Protein AF-A0A8T1DLG5-F1 (afdb_monomer_lite)

Foldseek 3Di:
DDDDDDDDDDDDDDPDDPDDPPPPPLFADPPPRHPQKDWDFDDDVVDRFIWIAHPPPRDIDGGPSPPCPPPPDPPPPPPDDPPPVVVVVPD

Organism: NCBI:txid29920

Radius of gyration: 28.66 Å; chains: 1; bounding box: 64×72×63 Å

Secondary structure (DSSP, 8-state):
-----PPPPPP-PPPPPP-------S---TTT----EEEEEEEETTEEEEEEEETTT--EEE-TT-----TT------PPPGGGSSTTS--

pLDDT: mean 70.32, std 14.84, range [46.56, 93.56]

Structure (mmCIF, N/CA/C/O backbone):
data_AF-A0A8T1DLG5-F1
#
_entry.id   AF-A0A8T1DLG5-F1
#
loop_
_atom_site.group_PDB
_atom_site.id
_atom_site.type_symbol
_atom_site.label_atom_id
_atom_site.label_alt_id
_atom_site.label_comp_id
_atom_site.label_asym_id
_atom_site.label_entity_id
_atom_site.label_seq_id
_atom_site.pdbx_PDB_ins_code
_atom_site.Cartn_x
_atom_site.Cartn_y
_atom_site.Cartn_z
_atom_site.occupancy
_atom_site.B_iso_or_equiv
_atom_site.auth_seq_id
_atom_site.auth_comp_id
_atom_site.auth_asym_id
_atom_site.auth_atom_id
_atom_site.pdbx_PDB_model_num
ATOM 1 N N . MET A 1 1 ? -45.268 56.407 11.354 1.00 49.88 1 MET A N 1
ATOM 2 C CA . MET A 1 1 ? -44.112 55.736 11.994 1.00 49.88 1 MET A CA 1
ATOM 3 C C . MET A 1 1 ? -43.354 54.932 10.939 1.00 49.88 1 MET A C 1
ATOM 5 O O . MET A 1 1 ? -43.912 53.978 10.414 1.00 49.88 1 MET A O 1
ATOM 9 N N . GLN A 1 2 ? -42.135 55.334 10.561 1.00 59.34 2 GLN A N 1
ATOM 10 C CA . GLN A 1 2 ? -41.321 54.594 9.585 1.00 59.34 2 GLN A CA 1
ATOM 11 C C . GLN A 1 2 ? -40.524 53.489 10.296 1.00 59.34 2 GLN A C 1
ATOM 13 O O . GLN A 1 2 ? -39.724 53.766 11.187 1.00 59.34 2 GLN A O 1
ATOM 18 N N . ARG A 1 3 ? -40.746 52.222 9.921 1.00 62.88 3 ARG A N 1
ATOM 19 C CA . ARG A 1 3 ? -39.963 51.078 10.417 1.00 62.88 3 ARG A CA 1
ATOM 20 C C . ARG A 1 3 ? -38.627 51.021 9.675 1.00 62.88 3 ARG A C 1
ATOM 22 O O . ARG A 1 3 ? -38.591 50.716 8.484 1.00 62.88 3 ARG A O 1
ATOM 29 N N . ALA A 1 4 ? -37.530 51.272 10.385 1.00 66.38 4 ALA A N 1
ATOM 30 C CA . ALA A 1 4 ? -36.185 51.079 9.858 1.00 66.38 4 ALA A CA 1
ATOM 31 C C . ALA A 1 4 ? -35.962 49.596 9.500 1.00 66.38 4 ALA A C 1
ATOM 33 O O . ALA A 1 4 ? -36.045 48.715 10.359 1.00 66.38 4 ALA A O 1
ATOM 34 N N . ARG A 1 5 ? -35.682 49.306 8.223 1.00 67.94 5 ARG A N 1
ATOM 35 C CA . ARG A 1 5 ? -35.327 47.955 7.765 1.00 67.94 5 ARG A CA 1
ATOM 36 C C . ARG A 1 5 ? -33.906 47.633 8.232 1.00 67.94 5 ARG A C 1
ATOM 38 O O . ARG A 1 5 ? -32.940 48.171 7.693 1.00 67.94 5 ARG A O 1
ATOM 45 N N . ARG A 1 6 ? -33.765 46.754 9.229 1.00 68.00 6 ARG A N 1
ATOM 46 C CA . ARG A 1 6 ? -32.455 46.225 9.642 1.00 68.00 6 ARG A CA 1
ATOM 47 C C . ARG A 1 6 ? -31.899 45.351 8.513 1.00 68.00 6 ARG A C 1
ATOM 49 O O . ARG A 1 6 ? -32.532 44.375 8.121 1.00 68.00 6 ARG A O 1
ATOM 56 N N . ARG A 1 7 ? -30.736 45.714 7.964 1.00 68.00 7 ARG A N 1
ATOM 57 C CA . ARG A 1 7 ? -30.025 44.896 6.968 1.00 68.00 7 ARG A CA 1
ATOM 58 C C . ARG A 1 7 ? -29.456 43.663 7.676 1.00 68.00 7 ARG A C 1
ATOM 60 O O . ARG A 1 7 ? -28.693 43.814 8.626 1.00 68.00 7 ARG A O 1
ATOM 67 N N . ALA A 1 8 ? -29.838 42.466 7.234 1.00 70.06 8 ALA A N 1
ATOM 68 C CA . ALA A 1 8 ? -29.301 41.217 7.767 1.00 70.06 8 ALA A CA 1
ATOM 69 C C . ALA A 1 8 ? -27.785 41.1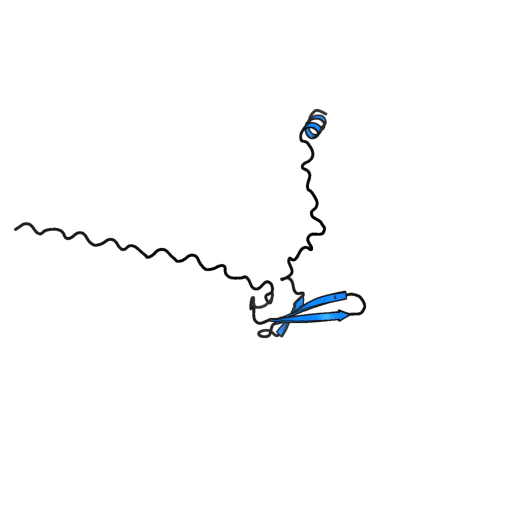41 7.517 1.00 70.06 8 ALA A C 1
ATOM 71 O O . ALA A 1 8 ? -27.316 41.452 6.417 1.00 70.06 8 ALA A O 1
ATOM 72 N N . GLN A 1 9 ? -27.016 40.746 8.537 1.00 70.88 9 GLN A N 1
ATOM 73 C CA . GLN A 1 9 ? -25.589 40.484 8.372 1.00 70.88 9 GLN A CA 1
ATOM 74 C C . GLN A 1 9 ? -25.416 39.305 7.410 1.00 70.88 9 GLN A C 1
ATOM 76 O O . GLN A 1 9 ? -25.946 38.219 7.631 1.00 70.88 9 GLN A O 1
ATOM 81 N N . LYS A 1 10 ? -24.700 39.541 6.307 1.00 77.31 10 LYS A N 1
ATOM 82 C CA . LYS A 1 10 ? -24.411 38.510 5.309 1.00 77.31 10 LYS A CA 1
ATOM 83 C C . LYS A 1 10 ? -23.458 37.492 5.928 1.00 77.31 10 LYS A C 1
ATOM 85 O O . LYS A 1 10 ? -22.375 37.868 6.372 1.00 77.31 10 LYS A O 1
ATOM 90 N N . PHE A 1 11 ? -23.863 36.226 5.932 1.00 75.75 11 PHE A N 1
ATOM 91 C CA . PHE A 1 11 ? -23.016 35.110 6.333 1.00 75.75 11 PHE A CA 1
ATOM 92 C C . PHE A 1 11 ? -21.735 35.115 5.489 1.00 75.75 11 PHE A C 1
ATOM 94 O O . PHE A 1 11 ? -21.794 35.109 4.259 1.00 75.75 11 PHE A O 1
ATOM 101 N N . ARG A 1 12 ? -20.580 35.177 6.154 1.00 76.19 12 ARG A N 1
ATOM 102 C CA . ARG A 1 12 ? -19.268 35.030 5.524 1.00 76.19 12 ARG A CA 1
ATOM 103 C C . ARG A 1 12 ? -18.662 33.727 6.038 1.00 76.19 12 ARG A C 1
ATOM 105 O O . ARG A 1 12 ? -18.172 33.730 7.168 1.00 76.19 12 ARG A O 1
ATOM 112 N N . PRO A 1 13 ? -18.732 32.619 5.279 1.00 76.00 13 PRO A N 1
ATOM 113 C CA . PRO A 1 13 ? -18.075 31.390 5.694 1.00 76.00 13 PRO A CA 1
ATOM 114 C C . 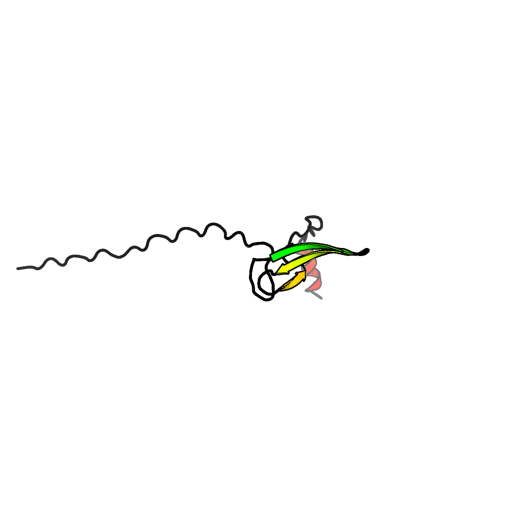PRO A 1 13 ? -16.575 31.651 5.830 1.00 76.00 13 PRO A C 1
ATOM 116 O O . PRO A 1 13 ? -15.974 32.341 5.002 1.00 76.00 13 PRO A O 1
ATOM 119 N N . ALA A 1 14 ? -15.986 31.137 6.908 1.00 76.75 14 ALA A N 1
ATOM 120 C CA . ALA A 1 14 ? -14.554 31.241 7.122 1.00 76.75 14 ALA A CA 1
ATOM 121 C C . ALA A 1 14 ? -13.806 30.567 5.953 1.00 76.75 14 ALA A C 1
ATOM 123 O O . ALA A 1 14 ? -14.252 29.514 5.485 1.00 76.75 14 ALA A O 1
ATOM 124 N N . PRO A 1 15 ? -12.683 31.136 5.478 1.00 69.62 15 PRO A N 1
ATOM 125 C CA . PRO A 1 15 ? -11.866 30.499 4.454 1.00 69.62 15 PRO A CA 1
ATOM 126 C C . PRO A 1 15 ? -11.436 29.112 4.931 1.00 69.62 15 PRO A C 1
ATOM 128 O O . PRO A 1 15 ? -10.902 28.969 6.035 1.00 69.62 15 PRO A O 1
ATOM 131 N N . LEU A 1 16 ? -11.684 28.088 4.112 1.00 70.25 16 LEU A N 1
ATOM 132 C CA . LEU A 1 16 ? -11.209 26.740 4.396 1.00 70.25 16 LEU A CA 1
ATOM 133 C C . LEU A 1 16 ? -9.683 26.792 4.485 1.00 70.25 16 LEU A C 1
ATOM 135 O O . LEU A 1 16 ? -9.014 27.254 3.559 1.00 70.25 16 LEU A O 1
ATOM 139 N N . LYS A 1 17 ? -9.134 26.360 5.625 1.00 70.12 17 LYS A N 1
ATOM 140 C CA . LYS A 1 17 ? -7.684 26.264 5.800 1.00 70.12 17 LYS A CA 1
ATOM 141 C C . LYS A 1 17 ? -7.133 25.362 4.688 1.00 70.12 17 LYS A C 1
ATOM 143 O O . LYS A 1 17 ? -7.734 24.314 4.439 1.00 70.12 17 LYS A O 1
ATOM 148 N N . PRO A 1 18 ? -6.019 25.729 4.032 1.00 59.84 18 PRO A N 1
ATOM 149 C CA . PRO A 1 18 ? -5.379 24.842 3.076 1.00 59.84 18 PRO A CA 1
ATOM 150 C C . PRO A 1 18 ? -5.067 23.528 3.788 1.00 59.84 18 PRO A C 1
ATOM 152 O O . PRO A 1 18 ? -4.429 23.517 4.843 1.00 59.84 18 PRO A O 1
ATOM 155 N N . CYS A 1 19 ? -5.592 22.436 3.237 1.00 55.00 19 CYS A N 1
ATOM 156 C CA . CYS A 1 19 ? -5.345 21.096 3.734 1.00 55.00 19 CYS A CA 1
ATOM 157 C C . CYS A 1 19 ? -3.826 20.895 3.720 1.00 55.00 19 CYS A C 1
ATOM 159 O O . CYS A 1 19 ? -3.200 20.933 2.658 1.00 55.00 19 CYS A O 1
ATOM 161 N N . THR A 1 20 ? -3.215 20.787 4.899 1.00 52.78 20 THR A N 1
ATOM 162 C CA . THR A 1 20 ? -1.800 20.443 5.031 1.00 52.78 20 THR A CA 1
ATOM 163 C C . THR A 1 20 ? -1.592 19.163 4.249 1.00 52.78 20 THR A C 1
ATOM 165 O O . THR A 1 20 ? -2.227 18.165 4.585 1.00 52.78 20 THR A O 1
ATOM 168 N N . LYS A 1 21 ? -0.784 19.255 3.183 1.00 52.75 21 LYS A N 1
ATOM 169 C CA . LYS A 1 21 ? -0.399 18.189 2.253 1.00 52.75 21 LYS A CA 1
ATOM 170 C C . LYS A 1 21 ? -0.623 16.828 2.902 1.00 52.75 21 LYS A C 1
ATOM 172 O O . LYS A 1 21 ? 0.148 16.453 3.785 1.00 52.75 21 LYS A O 1
ATOM 177 N N . LEU A 1 22 ? -1.695 16.135 2.510 1.00 46.59 22 LEU A N 1
ATOM 178 C CA . LEU A 1 22 ? -1.827 14.721 2.821 1.00 46.59 22 LEU A CA 1
ATOM 179 C C . LEU A 1 22 ? -0.558 14.103 2.252 1.00 46.59 22 LEU A C 1
ATOM 181 O O . LEU A 1 22 ? -0.404 14.039 1.036 1.00 46.59 22 LEU A O 1
ATOM 185 N N . GLN A 1 23 ? 0.394 13.764 3.119 1.00 48.03 23 GLN A N 1
ATOM 186 C CA . GLN A 1 23 ? 1.498 12.913 2.732 1.00 48.03 23 GLN A CA 1
ATOM 187 C C . GLN A 1 23 ? 0.804 11.615 2.338 1.00 48.03 23 GLN A C 1
ATOM 189 O O . GLN A 1 23 ? 0.252 10.880 3.168 1.00 48.03 23 GLN A O 1
ATOM 194 N N . GLU A 1 24 ? 0.638 11.449 1.034 1.00 50.41 24 GLU A N 1
ATOM 195 C CA . GLU A 1 24 ? 0.163 10.217 0.460 1.00 50.41 24 GLU A CA 1
ATOM 196 C C . GLU A 1 24 ? 1.149 9.169 0.955 1.00 50.41 24 GLU A C 1
ATOM 198 O O . GLU A 1 24 ? 2.357 9.326 0.799 1.00 50.41 24 GLU A O 1
ATOM 203 N N . ALA A 1 25 ? 0.667 8.201 1.734 1.00 54.81 25 ALA A N 1
ATOM 204 C CA . ALA A 1 25 ? 1.525 7.091 2.091 1.00 54.81 25 ALA A CA 1
ATOM 205 C C . ALA A 1 25 ? 1.922 6.470 0.757 1.00 54.81 25 ALA A C 1
ATOM 207 O O . ALA A 1 25 ? 1.022 6.088 0.010 1.00 54.81 25 ALA A O 1
ATOM 208 N N . ASP A 1 26 ? 3.226 6.437 0.461 1.00 66.50 26 ASP A N 1
ATOM 209 C CA . ASP A 1 26 ? 3.739 5.992 -0.839 1.00 66.50 26 ASP A CA 1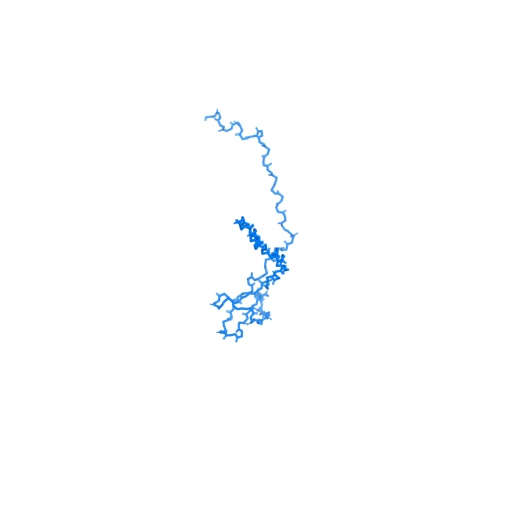
ATOM 210 C C . ASP A 1 26 ? 3.089 4.659 -1.246 1.00 66.50 26 ASP A C 1
ATOM 212 O O . ASP A 1 26 ? 2.743 4.448 -2.401 1.00 66.50 26 ASP A O 1
ATOM 216 N N . SER A 1 27 ? 2.826 3.787 -0.271 1.00 78.25 27 SER A N 1
ATOM 217 C CA . SER A 1 27 ? 2.314 2.438 -0.474 1.00 78.25 27 SER A CA 1
ATOM 218 C C . SER A 1 27 ? 0.931 2.245 0.169 1.00 78.25 27 SER A C 1
ATOM 220 O O . SER A 1 27 ? 0.689 2.628 1.317 1.00 78.25 27 SER A O 1
ATOM 222 N N . PHE A 1 28 ? 0.027 1.576 -0.546 1.00 85.88 28 PHE A N 1
ATOM 223 C CA . PHE A 1 28 ? -1.305 1.190 -0.074 1.00 85.88 28 PHE A CA 1
ATOM 224 C C . PHE A 1 28 ? -1.649 -0.215 -0.569 1.00 85.88 28 PHE A C 1
ATOM 226 O O . PHE A 1 28 ? -1.081 -0.709 -1.543 1.00 85.88 28 PHE A O 1
ATOM 233 N N . CYS A 1 29 ? -2.586 -0.885 0.096 1.00 88.06 29 CYS A N 1
ATOM 234 C CA . CYS A 1 29 ? -3.072 -2.167 -0.395 1.00 88.06 29 CYS A CA 1
ATOM 235 C C . CYS A 1 29 ? -4.008 -1.956 -1.591 1.00 88.06 29 CYS A C 1
ATOM 237 O O . CYS A 1 29 ? -5.054 -1.323 -1.455 1.00 88.06 29 CYS A O 1
ATOM 239 N N . ILE A 1 30 ? -3.672 -2.550 -2.737 1.00 85.62 30 ILE A N 1
ATOM 240 C CA . ILE A 1 30 ? -4.451 -2.429 -3.979 1.00 85.62 30 ILE A CA 1
ATOM 241 C C . ILE A 1 30 ? -5.874 -3.000 -3.870 1.00 85.62 30 ILE A C 1
ATOM 243 O O . ILE A 1 30 ? -6.761 -2.591 -4.608 1.00 85.62 30 ILE A O 1
ATOM 247 N N . SER A 1 31 ? -6.110 -3.921 -2.933 1.00 88.50 31 SER A N 1
ATOM 248 C CA . SER A 1 31 ? -7.411 -4.578 -2.773 1.00 88.50 31 SER A CA 1
ATOM 249 C C . SER A 1 31 ? -8.388 -3.800 -1.886 1.00 88.50 31 SER A C 1
ATOM 251 O O . SER A 1 31 ? -9.561 -3.715 -2.220 1.00 88.50 31 SER A O 1
ATOM 253 N N . CYS A 1 32 ? -7.935 -3.249 -0.751 1.00 90.31 32 CYS A N 1
ATOM 254 C CA . CYS A 1 32 ? -8.797 -2.513 0.198 1.00 90.31 32 CYS A CA 1
ATOM 255 C C . CYS A 1 32 ? -8.610 -0.987 0.146 1.00 90.31 32 CYS A C 1
ATOM 2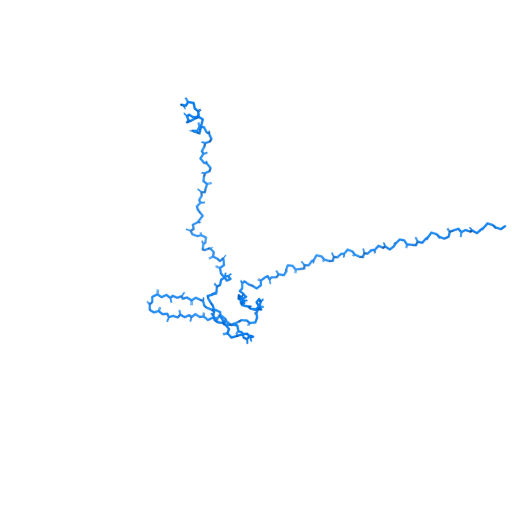57 O O . CYS A 1 32 ? -9.310 -0.274 0.860 1.00 90.31 32 CYS A O 1
ATOM 259 N N . GLY A 1 33 ? -7.601 -0.479 -0.571 1.00 85.50 33 GLY A N 1
ATOM 260 C CA . GLY A 1 33 ? -7.185 0.932 -0.524 1.00 85.50 33 GLY A CA 1
ATOM 261 C C . GLY A 1 33 ? -6.588 1.371 0.821 1.00 85.50 33 GLY A C 1
ATOM 262 O O . GLY A 1 33 ? -6.290 2.544 1.032 1.00 85.50 33 GLY A O 1
ATOM 263 N N . CYS A 1 34 ? -6.424 0.444 1.763 1.00 87.88 34 CYS A N 1
ATOM 264 C CA . CYS A 1 34 ? -6.039 0.752 3.125 1.00 87.88 34 CYS A CA 1
ATOM 265 C C . CYS A 1 34 ? -4.514 0.880 3.279 1.00 87.88 34 CYS A C 1
ATOM 267 O O . CYS A 1 34 ? -3.736 0.174 2.634 1.00 87.88 34 CYS A O 1
ATOM 269 N N . ARG A 1 35 ? -4.085 1.802 4.151 1.00 86.50 35 ARG A N 1
ATOM 270 C CA . ARG A 1 35 ? -2.666 2.112 4.429 1.00 86.50 35 ARG A CA 1
ATOM 271 C C . ARG A 1 35 ? -2.073 1.283 5.572 1.00 86.50 35 ARG A C 1
ATOM 273 O O . ARG A 1 35 ? -0.911 1.453 5.919 1.00 86.50 35 ARG A O 1
ATOM 280 N N . ASN A 1 36 ? -2.869 0.392 6.164 1.00 89.69 36 ASN A N 1
ATOM 281 C CA . ASN A 1 36 ? -2.414 -0.511 7.214 1.00 89.69 36 ASN A CA 1
ATOM 282 C C . ASN A 1 36 ? -1.671 -1.703 6.594 1.00 89.69 36 ASN A C 1
ATOM 284 O O . ASN A 1 36 ? -2.223 -2.796 6.431 1.00 89.69 36 ASN A O 1
ATOM 288 N N . ILE A 1 37 ? -0.439 -1.452 6.163 1.00 89.62 37 ILE A N 1
ATOM 289 C CA . ILE A 1 37 ? 0.397 -2.408 5.440 1.00 89.62 37 ILE A CA 1
ATOM 290 C C . ILE A 1 37 ? 1.761 -2.564 6.119 1.00 89.62 37 ILE A C 1
ATOM 292 O O . ILE A 1 37 ? 2.276 -1.643 6.748 1.00 89.62 37 ILE A O 1
ATOM 296 N N . VAL A 1 38 ? 2.367 -3.737 5.961 1.00 88.56 38 VAL A N 1
ATOM 297 C CA . VAL A 1 38 ? 3.738 -4.037 6.385 1.00 88.56 38 VAL A CA 1
ATOM 298 C C . VAL A 1 38 ? 4.584 -4.251 5.148 1.00 88.56 38 VAL A C 1
ATOM 300 O O . VAL A 1 38 ? 4.216 -5.040 4.283 1.00 88.56 38 VAL A O 1
ATOM 303 N N . VAL A 1 39 ? 5.725 -3.577 5.075 1.00 87.62 39 VAL A N 1
ATOM 304 C CA . VAL A 1 39 ? 6.655 -3.715 3.956 1.00 87.62 39 VAL A CA 1
ATOM 305 C C . VAL A 1 39 ? 7.763 -4.688 4.332 1.00 87.62 39 VAL A C 1
ATOM 307 O O . VAL A 1 39 ? 8.380 -4.545 5.385 1.00 87.62 39 VAL A O 1
ATOM 310 N N . PHE A 1 40 ? 8.050 -5.653 3.467 1.00 86.50 40 PHE A N 1
ATOM 311 C CA . PHE A 1 40 ? 9.123 -6.622 3.661 1.00 86.50 40 PHE A CA 1
ATOM 312 C C . PHE A 1 40 ? 9.872 -6.860 2.351 1.00 86.50 40 PHE A C 1
ATOM 314 O O . PHE A 1 40 ? 9.369 -6.600 1.258 1.00 86.50 40 PHE A O 1
ATOM 321 N N . ARG A 1 41 ? 11.125 -7.302 2.455 1.00 85.88 41 ARG A N 1
ATOM 322 C CA . ARG A 1 41 ? 11.926 -7.681 1.290 1.00 85.88 41 ARG A CA 1
ATOM 323 C C . ARG A 1 41 ? 11.925 -9.189 1.174 1.00 85.88 41 ARG A C 1
ATOM 325 O O . ARG A 1 41 ? 12.266 -9.877 2.132 1.00 85.88 41 ARG A O 1
ATOM 332 N N . GLN A 1 42 ? 11.572 -9.683 -0.002 1.00 81.75 42 GLN A N 1
ATOM 333 C CA . GLN A 1 42 ? 11.778 -11.075 -0.344 1.00 81.75 42 GLN A CA 1
ATOM 334 C C . GLN A 1 42 ? 13.116 -11.179 -1.074 1.00 81.75 42 GLN A C 1
ATOM 336 O O . GLN A 1 42 ? 13.263 -10.700 -2.197 1.00 81.75 42 GLN A O 1
ATOM 341 N N . SER A 1 43 ? 14.102 -11.758 -0.390 1.00 74.94 43 SER A N 1
ATOM 342 C CA . SER A 1 43 ? 15.404 -12.087 -0.965 1.00 74.94 43 SER A CA 1
ATOM 343 C C . SER A 1 43 ? 15.297 -13.472 -1.594 1.00 74.94 43 SER A C 1
ATOM 345 O O . SER A 1 43 ? 15.402 -14.476 -0.893 1.00 74.94 43 SER A O 1
ATOM 347 N N . SER A 1 44 ? 15.030 -13.536 -2.898 1.00 74.81 44 SER A N 1
ATOM 348 C CA . SER A 1 44 ? 15.242 -14.759 -3.679 1.00 74.81 44 SER A CA 1
ATOM 349 C C . SER A 1 44 ? 16.574 -14.629 -4.421 1.00 74.81 44 SER A C 1
ATOM 351 O O . SER A 1 44 ? 16.982 -13.512 -4.741 1.00 74.81 44 SER A O 1
ATOM 353 N N . ASN A 1 45 ? 17.239 -15.752 -4.714 1.00 69.19 45 ASN A N 1
ATOM 354 C CA . ASN A 1 45 ? 18.560 -15.805 -5.365 1.00 69.19 45 ASN A CA 1
ATOM 355 C C . ASN A 1 45 ? 18.677 -14.970 -6.662 1.00 69.19 45 ASN A C 1
ATOM 357 O O . ASN A 1 45 ? 19.790 -14.686 -7.092 1.00 69.19 45 ASN A O 1
ATOM 361 N N . HIS A 1 46 ? 17.557 -14.553 -7.268 1.00 62.12 46 HIS A N 1
ATOM 362 C CA . HIS A 1 46 ? 17.522 -13.779 -8.511 1.00 62.12 46 HIS A CA 1
ATOM 363 C C . HIS A 1 46 ? 16.782 -12.432 -8.428 1.00 62.12 46 HIS A C 1
ATOM 365 O O . HIS A 1 46 ? 16.776 -11.694 -9.410 1.00 62.12 46 HIS A O 1
ATOM 371 N N . SER A 1 47 ? 16.172 -12.063 -7.294 1.00 65.62 47 SER A N 1
ATOM 372 C CA . SER A 1 47 ? 15.444 -10.789 -7.194 1.00 65.62 47 SER A CA 1
ATOM 373 C C . SER A 1 47 ? 15.306 -10.293 -5.754 1.00 65.62 47 SER A C 1
ATOM 375 O O . SER A 1 47 ? 14.698 -10.961 -4.917 1.00 65.62 47 SER A O 1
ATOM 377 N N . ASN A 1 48 ? 15.784 -9.074 -5.494 1.00 73.25 48 ASN A N 1
ATOM 378 C CA . ASN A 1 48 ? 15.463 -8.313 -4.286 1.00 73.25 48 ASN A CA 1
ATOM 379 C C . ASN A 1 48 ? 14.132 -7.574 -4.487 1.00 73.25 48 ASN A C 1
ATOM 381 O O . ASN A 1 48 ? 14.120 -6.382 -4.800 1.00 73.25 48 ASN A O 1
ATOM 385 N N . GLN A 1 49 ? 13.007 -8.281 -4.341 1.00 80.75 49 GLN A N 1
ATOM 386 C CA . GLN A 1 49 ? 11.683 -7.683 -4.525 1.00 80.75 49 GLN A CA 1
ATOM 387 C C . GLN A 1 49 ? 11.142 -7.131 -3.200 1.00 80.75 49 GLN A C 1
ATOM 389 O O . GLN A 1 49 ? 11.161 -7.802 -2.165 1.00 80.75 49 GLN A O 1
ATOM 394 N N . ARG A 1 50 ? 10.654 -5.885 -3.224 1.00 85.50 50 ARG A N 1
ATOM 395 C CA . ARG A 1 50 ? 9.952 -5.265 -2.093 1.00 85.50 50 ARG A CA 1
ATOM 396 C C . ARG A 1 50 ? 8.466 -5.602 -2.198 1.00 85.50 50 ARG A C 1
ATOM 398 O O . ARG A 1 50 ? 7.839 -5.310 -3.214 1.00 85.50 50 ARG A O 1
ATOM 405 N N . LEU A 1 51 ? 7.924 -6.220 -1.158 1.00 87.25 51 LEU A N 1
ATOM 406 C CA . LEU A 1 51 ? 6.526 -6.620 -1.060 1.00 87.25 51 LEU A CA 1
ATOM 407 C C . LEU A 1 51 ? 5.844 -5.886 0.090 1.00 87.25 51 LEU A C 1
ATOM 409 O O . LEU A 1 51 ? 6.478 -5.512 1.078 1.00 87.25 51 LEU A O 1
ATOM 413 N N . ILE A 1 52 ? 4.534 -5.723 -0.026 1.00 90.62 52 ILE A N 1
ATOM 414 C CA . ILE A 1 52 ? 3.661 -5.223 1.027 1.00 90.62 52 ILE A CA 1
ATOM 415 C C . ILE A 1 52 ? 2.668 -6.310 1.422 1.00 90.62 52 ILE A C 1
ATOM 417 O O . ILE A 1 52 ? 2.177 -7.052 0.575 1.00 90.62 52 ILE A O 1
ATOM 421 N N . LYS A 1 53 ? 2.355 -6.395 2.712 1.00 91.50 53 LYS A N 1
ATOM 422 C CA . LYS A 1 53 ? 1.276 -7.219 3.257 1.00 91.50 53 LYS A CA 1
ATOM 423 C C . LYS A 1 53 ? 0.255 -6.320 3.924 1.00 91.50 53 LYS A C 1
ATOM 425 O O . LYS A 1 53 ? 0.588 -5.591 4.854 1.00 91.50 53 LYS A O 1
ATOM 430 N N . CYS A 1 54 ? -0.989 -6.406 3.489 1.00 92.88 54 CYS A N 1
ATOM 431 C CA . CYS A 1 54 ? -2.093 -5.734 4.146 1.00 92.88 54 CYS A CA 1
ATOM 432 C C . CYS A 1 54 ? -2.448 -6.421 5.462 1.00 92.88 54 CYS A C 1
ATOM 434 O O . CYS A 1 54 ? -2.706 -7.623 5.483 1.00 92.88 54 CYS A O 1
ATOM 436 N N . GLN A 1 55 ? -2.503 -5.662 6.555 1.00 92.00 55 GLN A N 1
ATOM 437 C CA . GLN A 1 55 ? -2.942 -6.198 7.843 1.00 92.00 55 GLN A CA 1
ATOM 438 C C . GLN A 1 55 ? -4.464 -6.354 7.924 1.00 92.00 55 GLN A C 1
ATOM 440 O O . GLN A 1 55 ? -4.941 -7.183 8.689 1.00 92.00 55 GLN A O 1
ATOM 445 N N . ASN A 1 56 ? -5.225 -5.602 7.123 1.00 91.06 56 ASN A N 1
ATOM 446 C CA . ASN A 1 56 ? -6.686 -5.660 7.167 1.00 91.06 56 ASN A CA 1
ATOM 447 C C . ASN A 1 56 ? -7.239 -6.839 6.355 1.00 91.06 56 ASN A C 1
ATOM 449 O O . ASN A 1 56 ? -8.024 -7.621 6.873 1.00 91.06 56 ASN A O 1
ATOM 453 N N . CYS A 1 57 ? -6.848 -6.969 5.082 1.00 92.88 57 CYS A N 1
ATOM 454 C CA . CYS A 1 57 ? -7.362 -8.024 4.197 1.00 92.88 57 CYS A CA 1
ATOM 455 C C . CYS A 1 57 ? -6.366 -9.166 3.937 1.00 92.88 57 CYS A C 1
ATOM 457 O O . CYS A 1 57 ? -6.695 -10.107 3.223 1.00 92.88 57 CYS A O 1
ATOM 459 N N . GLY A 1 58 ? -5.142 -9.094 4.470 1.00 90.81 58 GLY A N 1
ATOM 460 C CA . GLY A 1 58 ? -4.133 -10.154 4.347 1.00 90.81 58 GLY A CA 1
ATOM 461 C C . GLY A 1 58 ? -3.409 -10.232 2.999 1.00 90.81 58 GLY A C 1
ATOM 462 O O . GLY A 1 58 ? -2.429 -10.968 2.893 1.00 90.81 58 GLY A O 1
ATOM 463 N N . VAL A 1 59 ? -3.849 -9.475 1.989 1.00 93.56 59 VAL A N 1
ATOM 464 C CA . VAL A 1 59 ? -3.281 -9.507 0.633 1.00 93.56 59 VAL A CA 1
ATOM 465 C C . VAL A 1 59 ? -1.804 -9.122 0.643 1.00 93.56 59 VAL A C 1
ATOM 467 O O . VAL A 1 59 ? -1.417 -8.117 1.246 1.00 93.56 59 VAL A O 1
ATOM 470 N N . ILE A 1 60 ? -0.999 -9.920 -0.059 1.00 91.06 60 ILE A N 1
ATOM 471 C CA . ILE A 1 60 ? 0.415 -9.663 -0.321 1.00 91.06 60 ILE A CA 1
ATOM 472 C C . ILE A 1 60 ? 0.551 -9.229 -1.777 1.00 91.06 60 ILE A C 1
ATOM 474 O O . ILE A 1 60 ? 0.096 -9.933 -2.676 1.00 91.06 60 ILE A O 1
ATOM 478 N N . SER A 1 61 ? 1.177 -8.082 -2.017 1.00 88.19 61 SER A N 1
ATOM 479 C CA . SER A 1 61 ? 1.423 -7.564 -3.364 1.00 88.19 61 SER A CA 1
ATOM 480 C C . SER A 1 61 ? 2.804 -6.916 -3.452 1.00 88.19 61 SER A C 1
ATOM 482 O O . SER A 1 61 ? 3.388 -6.583 -2.420 1.00 88.19 61 SER A O 1
ATOM 484 N N . PRO A 1 62 ? 3.347 -6.701 -4.660 1.00 86.94 62 PRO A N 1
ATOM 485 C CA . PRO A 1 62 ? 4.508 -5.842 -4.837 1.00 86.94 62 PRO A CA 1
ATOM 486 C C . PRO A 1 62 ? 4.279 -4.452 -4.243 1.00 86.94 62 PRO A C 1
ATOM 488 O O . PRO A 1 62 ? 3.152 -3.948 -4.209 1.00 86.94 62 PRO A O 1
ATOM 491 N N . ASP A 1 63 ? 5.353 -3.839 -3.756 1.00 84.75 63 ASP A N 1
ATOM 492 C CA . ASP A 1 63 ? 5.320 -2.449 -3.325 1.00 84.75 63 ASP A CA 1
ATOM 493 C C . ASP A 1 63 ? 5.322 -1.517 -4.544 1.00 84.75 63 ASP A C 1
ATOM 495 O O . ASP A 1 63 ? 6.375 -1.163 -5.072 1.00 84.75 63 ASP A O 1
ATOM 499 N N . PHE A 1 64 ? 4.129 -1.125 -4.992 1.00 74.25 64 PHE A N 1
ATOM 500 C CA . PHE A 1 64 ? 3.944 -0.178 -6.098 1.00 74.25 64 PHE A CA 1
ATOM 501 C C . PHE A 1 64 ? 4.175 1.283 -5.692 1.00 74.25 64 PHE A C 1
ATOM 503 O O . PHE A 1 64 ? 4.190 2.160 -6.550 1.00 74.25 64 PHE A O 1
ATOM 510 N N . GLY A 1 65 ? 4.382 1.551 -4.399 1.00 68.88 65 GLY A N 1
ATOM 511 C CA . GLY A 1 65 ? 4.584 2.902 -3.886 1.00 68.88 65 GLY A CA 1
ATOM 512 C C . GLY A 1 65 ? 5.951 3.498 -4.181 1.00 68.88 65 GLY A C 1
ATOM 513 O O . GLY A 1 65 ? 6.173 4.697 -4.031 1.00 68.88 65 GLY A O 1
ATOM 514 N N . GLN A 1 66 ? 6.896 2.677 -4.637 1.00 62.69 66 GLN A N 1
ATOM 515 C CA . GLN A 1 66 ? 8.195 3.170 -5.066 1.00 62.69 66 GLN A CA 1
ATOM 516 C C . GLN A 1 66 ? 8.156 3.668 -6.511 1.00 62.69 66 GLN A C 1
ATOM 518 O O . GLN A 1 66 ? 8.823 3.123 -7.385 1.00 62.69 66 GLN A O 1
ATOM 523 N N . SER A 1 67 ? 7.514 4.812 -6.745 1.00 54.28 67 SER A N 1
ATOM 524 C CA . SER A 1 67 ? 7.900 5.691 -7.854 1.00 54.28 67 SER A CA 1
ATOM 525 C C . SER A 1 67 ? 9.166 6.480 -7.488 1.00 54.28 67 SER A C 1
ATOM 527 O O . SER A 1 67 ? 9.235 7.695 -7.648 1.00 54.28 67 SER A O 1
ATOM 529 N N . LYS A 1 68 ? 10.201 5.811 -6.970 1.00 53.56 68 LYS A N 1
ATOM 530 C CA . LYS A 1 68 ? 11.558 6.351 -7.057 1.00 53.56 68 LYS A CA 1
ATOM 531 C C . LYS A 1 68 ? 12.162 5.740 -8.303 1.00 53.56 68 LYS A C 1
ATOM 533 O O . LYS A 1 68 ? 12.948 4.799 -8.228 1.00 53.56 68 LYS A O 1
ATOM 538 N N . LEU A 1 69 ? 11.764 6.301 -9.447 1.00 50.03 69 LEU A N 1
ATOM 539 C CA . LEU A 1 69 ? 12.660 6.385 -10.592 1.00 50.03 69 LEU A CA 1
ATOM 540 C C . LEU A 1 69 ? 14.008 6.811 -10.013 1.00 50.03 69 LEU A C 1
ATOM 542 O O . LEU A 1 69 ? 14.146 7.911 -9.475 1.00 50.03 69 LEU A O 1
ATOM 546 N N . TRP A 1 70 ? 14.973 5.898 -10.004 1.00 46.75 70 TRP A N 1
ATOM 547 C CA . TRP A 1 70 ? 16.345 6.287 -9.744 1.00 46.75 70 TRP A CA 1
ATOM 548 C C . TRP A 1 70 ? 16.655 7.425 -10.724 1.00 46.75 70 TRP A C 1
ATOM 550 O O . TRP A 1 70 ? 16.334 7.278 -11.906 1.00 46.75 70 TRP A O 1
ATOM 560 N N . PRO A 1 71 ? 17.258 8.549 -10.298 1.00 46.56 71 PRO A N 1
ATOM 561 C CA . PRO A 1 71 ? 17.560 9.668 -11.188 1.00 46.56 71 PRO A CA 1
ATOM 562 C C . PRO A 1 71 ? 18.757 9.339 -12.098 1.00 46.56 71 PRO A C 1
ATOM 564 O O . PRO A 1 71 ? 19.674 10.138 -12.247 1.00 46.56 71 PRO A O 1
ATOM 567 N N . ARG A 1 72 ? 18.801 8.128 -12.665 1.00 47.91 72 ARG A N 1
ATOM 568 C CA . ARG A 1 72 ? 19.895 7.645 -13.511 1.00 47.91 72 ARG A CA 1
ATOM 569 C C . ARG A 1 72 ? 19.501 7.416 -14.964 1.00 47.91 72 ARG A C 1
ATOM 571 O O . ARG A 1 72 ? 20.309 6.894 -15.717 1.00 47.91 72 ARG A O 1
ATOM 578 N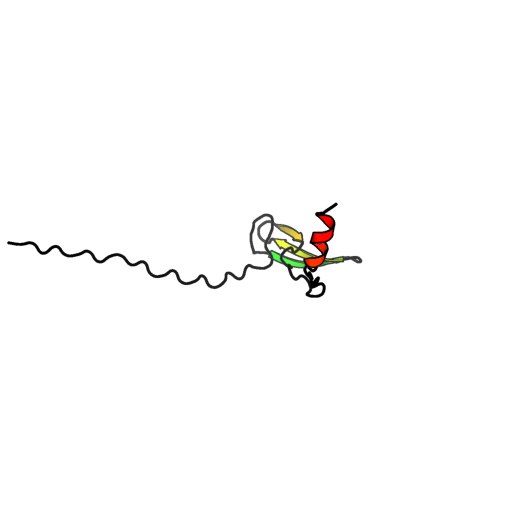 N . VAL A 1 73 ? 18.302 7.830 -15.354 1.00 53.09 73 VAL A N 1
ATOM 579 C CA . VAL A 1 73 ? 17.935 8.017 -16.757 1.00 53.09 73 VAL A CA 1
ATOM 580 C C . VAL A 1 73 ? 17.043 9.251 -16.812 1.00 53.09 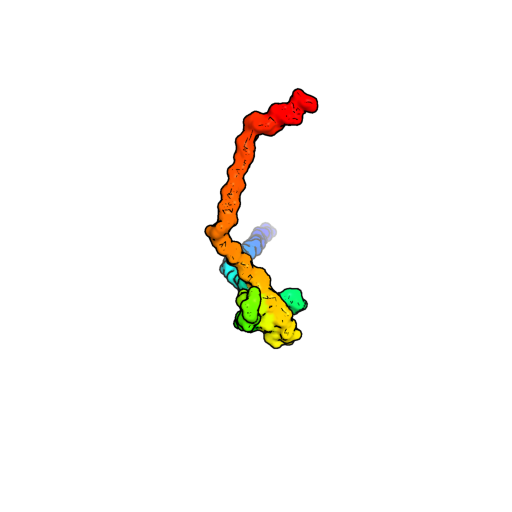73 VAL A C 1
ATOM 582 O O . VAL A 1 73 ? 15.822 9.175 -16.884 1.00 53.09 73 VAL A O 1
ATOM 585 N N . ARG A 1 74 ? 17.658 10.427 -16.677 1.00 51.09 74 ARG A N 1
ATOM 586 C CA . ARG A 1 74 ? 17.082 11.616 -17.292 1.00 51.09 74 ARG A CA 1
ATOM 587 C C . ARG A 1 74 ? 17.398 11.433 -18.771 1.00 51.09 74 ARG A C 1
ATOM 589 O O . ARG A 1 74 ? 18.505 11.736 -19.196 1.00 51.09 74 ARG A O 1
ATOM 596 N N . GLU A 1 75 ? 16.499 10.797 -19.514 1.00 61.91 75 GLU A N 1
ATOM 597 C CA . GLU A 1 75 ? 16.526 10.937 -20.965 1.00 61.91 75 GLU A CA 1
ATOM 598 C C . GLU A 1 75 ? 16.329 12.425 -21.216 1.00 61.91 75 GLU A C 1
ATOM 600 O O . GLU A 1 75 ? 15.248 12.979 -20.993 1.00 61.91 75 GLU A O 1
ATOM 605 N N . ASP A 1 76 ? 17.424 13.099 -21.553 1.00 57.12 76 ASP A N 1
ATOM 606 C CA . ASP A 1 76 ? 17.384 14.453 -22.064 1.00 57.12 76 ASP A CA 1
ATOM 607 C C . ASP A 1 76 ? 16.629 14.377 -23.389 1.00 57.12 76 ASP A C 1
ATOM 609 O O . ASP A 1 76 ? 17.207 14.156 -24.451 1.00 57.12 76 ASP A O 1
ATOM 613 N N . PHE A 1 77 ? 15.303 14.512 -23.316 1.00 61.72 77 PHE A N 1
ATOM 614 C CA . PHE A 1 77 ? 14.467 14.786 -24.471 1.00 61.72 77 PHE A CA 1
ATOM 615 C C . PHE A 1 77 ? 14.910 16.137 -25.019 1.00 61.72 77 PHE A C 1
ATOM 617 O O . PHE A 1 77 ? 14.412 17.192 -24.626 1.00 61.72 77 PHE A O 1
ATOM 624 N N . THR A 1 78 ? 15.905 16.098 -25.898 1.00 67.06 78 THR A N 1
ATOM 625 C CA . THR A 1 78 ? 16.263 17.220 -26.746 1.00 67.06 78 THR A CA 1
ATOM 626 C C . THR A 1 78 ? 15.162 17.275 -27.799 1.00 67.06 78 THR A C 1
ATOM 628 O O . THR A 1 78 ? 15.041 16.325 -28.578 1.00 67.06 78 THR A O 1
ATOM 631 N N . PRO A 1 79 ? 14.287 18.297 -27.806 1.00 65.81 79 PRO A N 1
ATOM 632 C CA . PRO A 1 79 ? 13.346 18.444 -28.903 1.00 65.81 79 PRO A CA 1
ATOM 633 C C . PRO A 1 79 ? 14.166 18.525 -30.189 1.00 65.81 79 PRO A C 1
ATOM 635 O O . PRO A 1 79 ? 15.079 19.346 -30.283 1.00 65.81 79 PRO A O 1
ATOM 638 N N . LEU A 1 80 ? 13.886 17.623 -31.134 1.00 63.75 80 LEU A N 1
ATOM 639 C CA . LEU A 1 80 ? 14.535 17.633 -32.438 1.00 63.75 80 LEU A CA 1
ATOM 640 C C . LEU A 1 80 ? 14.333 19.027 -33.034 1.00 63.75 80 LEU A C 1
ATOM 642 O O . LEU A 1 80 ? 13.202 19.522 -33.079 1.00 63.75 80 LEU A O 1
ATOM 646 N N . ASP A 1 81 ? 15.438 19.660 -33.412 1.00 59.56 81 ASP A N 1
ATOM 647 C CA . ASP A 1 81 ? 15.439 21.015 -33.935 1.00 59.56 81 ASP A CA 1
ATOM 648 C C . ASP A 1 81 ? 14.437 21.117 -35.094 1.00 59.56 81 ASP A C 1
ATOM 650 O O . ASP A 1 81 ? 14.432 20.286 -36.011 1.00 59.56 81 ASP A O 1
ATOM 654 N N . LYS A 1 82 ? 13.529 22.094 -35.016 1.00 58.44 82 LYS A N 1
ATOM 655 C CA . LYS A 1 82 ? 12.352 22.189 -35.902 1.00 58.44 82 LYS A CA 1
ATOM 656 C C . LYS A 1 82 ? 12.726 22.449 -37.361 1.00 58.44 82 LYS A C 1
ATOM 658 O O . LYS A 1 82 ? 11.867 22.354 -38.231 1.00 58.44 82 LYS A O 1
ATOM 663 N N . GLU A 1 83 ? 13.992 22.741 -37.632 1.00 57.19 83 GLU A N 1
ATOM 664 C CA . GLU A 1 83 ? 14.491 23.063 -38.963 1.00 57.19 83 GLU A CA 1
ATOM 665 C C . GLU A 1 83 ? 14.504 21.851 -39.910 1.00 57.19 83 GLU A C 1
ATOM 667 O O . GLU A 1 83 ? 14.365 22.016 -41.117 1.00 57.19 83 GLU A O 1
ATOM 672 N N . ARG A 1 84 ? 14.566 20.616 -39.386 1.00 52.84 84 ARG A N 1
ATOM 673 C CA . ARG A 1 84 ? 14.642 19.400 -40.224 1.00 52.84 84 ARG A CA 1
ATOM 674 C C . ARG A 1 84 ? 13.301 18.729 -40.528 1.00 52.84 84 ARG A C 1
ATOM 676 O O . ARG A 1 84 ? 13.248 17.822 -41.351 1.00 52.84 84 ARG A O 1
ATOM 683 N N . ALA A 1 85 ? 12.220 19.148 -39.868 1.00 54.03 85 ALA A N 1
ATOM 684 C CA . ALA A 1 85 ? 10.884 18.599 -40.115 1.00 54.03 85 ALA A CA 1
ATOM 685 C C . ALA A 1 85 ? 10.220 19.198 -41.369 1.00 54.03 85 ALA A C 1
ATOM 687 O O . ALA A 1 85 ? 9.274 18.615 -41.892 1.00 54.03 85 ALA A O 1
ATOM 688 N N . GLN A 1 86 ? 10.721 20.336 -41.862 1.00 53.78 86 GLN A N 1
ATOM 689 C CA . GLN A 1 86 ? 10.157 21.024 -43.023 1.00 53.78 86 GLN A CA 1
ATOM 690 C C . GLN A 1 86 ? 10.539 20.343 -44.355 1.00 53.78 86 GLN A C 1
ATOM 692 O O . GLN A 1 86 ? 9.738 20.346 -45.279 1.00 53.78 86 GLN A O 1
ATOM 697 N N . GLU A 1 87 ? 11.708 19.694 -44.454 1.00 55.34 87 GLU A N 1
ATOM 698 C CA . GLU A 1 87 ? 12.162 19.045 -45.703 1.00 55.34 87 GLU A CA 1
ATOM 699 C C . GLU A 1 87 ? 11.367 17.785 -46.085 1.00 55.34 87 GLU A C 1
ATOM 701 O O . GLU A 1 87 ? 11.402 17.370 -47.240 1.00 55.34 87 GLU A O 1
ATOM 706 N N . MET A 1 88 ? 10.639 17.165 -45.148 1.00 53.38 88 MET A N 1
ATOM 707 C CA . MET A 1 88 ? 9.826 15.972 -45.438 1.00 53.38 88 MET A CA 1
ATOM 708 C C . MET A 1 88 ? 8.361 16.289 -45.766 1.00 53.38 88 MET A C 1
ATOM 710 O O . MET A 1 88 ? 7.604 15.370 -46.062 1.00 53.38 88 MET A O 1
ATOM 714 N N . ALA A 1 89 ? 7.944 17.555 -45.680 1.00 57.03 89 ALA A N 1
ATOM 715 C CA . ALA A 1 89 ? 6.576 17.972 -45.994 1.00 57.03 89 ALA A CA 1
ATOM 716 C C . ALA A 1 89 ? 6.396 18.427 -47.457 1.00 57.03 89 ALA A C 1
ATOM 718 O O . ALA A 1 89 ? 5.263 18.630 -47.884 1.00 57.03 89 ALA A O 1
ATOM 719 N N . ASP A 1 90 ? 7.495 18.560 -48.207 1.00 56.06 90 ASP A N 1
ATOM 720 C CA . ASP A 1 90 ? 7.539 19.024 -49.603 1.00 56.06 90 ASP A CA 1
ATOM 721 C C . ASP A 1 90 ? 8.031 17.924 -50.582 1.00 56.06 90 ASP A C 1
ATOM 723 O O . ASP A 1 90 ? 8.670 18.215 -51.594 1.00 56.06 90 ASP A O 1
ATOM 727 N N . GLN A 1 91 ? 7.744 16.646 -50.290 1.00 46.91 91 GLN A N 1
ATOM 728 C CA . GLN A 1 91 ? 7.831 15.546 -51.271 1.00 46.91 91 GLN A CA 1
ATOM 729 C C . GLN A 1 91 ? 6.454 14.981 -51.607 1.00 46.91 91 GLN A C 1
ATOM 731 O O . GLN A 1 91 ? 5.672 14.732 -50.662 1.00 46.91 91 GLN A O 1
#

Sequence (91 aa):
MQRARRRAQKFRPAPLKPCTKLQEADSFCISCGCRNIVVFRQSSNHSNQRLIKCQNCGVISPDFGQSKLWPRVREDFTPLDKERAQEMADQ